Protein AF-A0A256Z4I1-F1 (afdb_monomer_lite)

Secondary structure (DSSP, 8-state)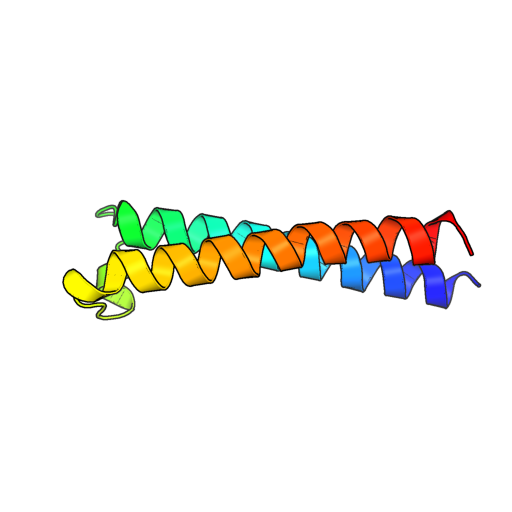:
-HHHHHHHHHHHHHHHHHHHHHHHHHHHHHH--TTS-HHHHTT--GGGHHHHHHHHHHHHHHHHHHHHHIIIIIII--

Radius of gyration: 16.0 Å; chains: 1; bounding box: 33×21×45 Å

pLDDT: mean 91.73, std 8.95, range [55.81, 98.25]

Structure (mmCIF, N/CA/C/O backbone):
data_AF-A0A256Z4I1-F1
#
_entry.id   AF-A0A256Z4I1-F1
#
loop_
_atom_site.group_PDB
_atom_site.id
_atom_site.type_symbol
_atom_site.label_atom_id
_atom_site.label_alt_id
_atom_site.label_comp_id
_atom_site.label_asym_id
_atom_site.label_entity_id
_atom_site.label_seq_id
_atom_site.pdbx_PDB_ins_code
_atom_site.Cartn_x
_atom_site.Cartn_y
_atom_site.Cartn_z
_atom_site.occupancy
_atom_site.B_iso_or_equiv
_atom_site.auth_seq_id
_atom_site.auth_comp_id
_atom_site.auth_asym_id
_atom_site.auth_atom_id
_atom_site.pdbx_PDB_model_num
ATOM 1 N N . MET A 1 1 ? 11.370 -0.660 -29.023 1.00 59.94 1 MET A N 1
ATOM 2 C CA . MET A 1 1 ? 11.528 -1.578 -27.873 1.00 59.94 1 MET A CA 1
ATOM 3 C C . MET A 1 1 ? 11.634 -0.809 -26.558 1.00 59.94 1 MET A C 1
ATOM 5 O O . MET A 1 1 ? 10.679 -0.867 -25.800 1.00 59.94 1 MET A O 1
ATOM 9 N N . LYS A 1 2 ? 12.626 0.075 -26.371 1.00 75.38 2 LYS A N 1
ATOM 10 C CA . LYS A 1 2 ? 12.833 0.848 -25.119 1.00 75.38 2 LYS A CA 1
ATOM 11 C C . LYS A 1 2 ? 11.618 1.593 -24.528 1.00 75.38 2 LYS A C 1
ATOM 13 O O . LYS A 1 2 ? 11.437 1.591 -23.319 1.00 75.38 2 LYS A O 1
ATOM 18 N N . ALA A 1 3 ? 10.777 2.232 -25.350 1.00 83.88 3 ALA A N 1
ATOM 19 C CA . ALA A 1 3 ? 9.607 2.967 -24.846 1.00 83.88 3 ALA A CA 1
ATOM 20 C C . ALA A 1 3 ? 8.511 2.040 -24.286 1.00 83.88 3 ALA A C 1
ATOM 22 O O . ALA A 1 3 ? 7.842 2.394 -23.320 1.00 83.88 3 ALA A O 1
ATOM 23 N N . LYS A 1 4 ? 8.355 0.843 -24.869 1.00 84.31 4 LYS A N 1
ATOM 24 C CA . LYS A 1 4 ? 7.398 -0.173 -24.410 1.00 84.31 4 LYS A CA 1
ATOM 25 C C . LYS A 1 4 ? 7.833 -0.746 -23.061 1.00 84.31 4 LYS A C 1
ATOM 27 O O . LYS A 1 4 ? 7.008 -0.852 -22.165 1.00 84.31 4 LYS A O 1
ATOM 32 N N . GLU A 1 5 ? 9.121 -1.049 -22.913 1.00 86.56 5 GLU A N 1
ATOM 33 C CA . GLU A 1 5 ? 9.711 -1.522 -21.652 1.00 86.56 5 GLU A CA 1
ATOM 34 C C . GLU A 1 5 ? 9.594 -0.465 -20.548 1.00 86.56 5 GLU A C 1
ATOM 36 O O . GLU A 1 5 ? 9.105 -0.761 -19.463 1.00 86.56 5 GLU A O 1
ATOM 41 N N . ALA A 1 6 ? 9.954 0.792 -20.839 1.00 89.62 6 ALA A N 1
ATOM 42 C CA . ALA A 1 6 ? 9.822 1.892 -19.883 1.00 89.62 6 ALA A CA 1
ATOM 43 C C . ALA A 1 6 ? 8.364 2.109 -19.448 1.00 89.62 6 ALA A C 1
ATOM 45 O O . ALA A 1 6 ? 8.092 2.317 -18.267 1.00 89.62 6 ALA A O 1
AT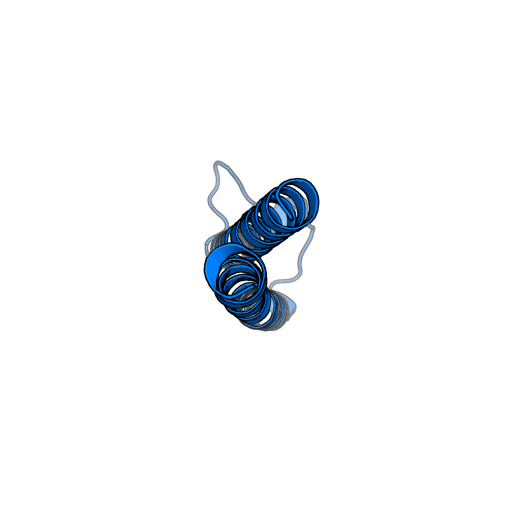OM 46 N N . PHE A 1 7 ? 7.419 2.017 -20.388 1.00 90.94 7 PHE A N 1
ATOM 47 C CA . PHE A 1 7 ? 5.994 2.116 -20.086 1.00 90.94 7 PHE A CA 1
ATOM 48 C C . PHE A 1 7 ? 5.498 0.930 -19.248 1.00 90.94 7 PHE A C 1
ATOM 50 O O . PHE A 1 7 ? 4.809 1.139 -18.254 1.00 90.94 7 PHE A O 1
ATOM 57 N N . ALA A 1 8 ? 5.884 -0.301 -19.593 1.00 91.94 8 ALA A N 1
ATOM 58 C CA . ALA A 1 8 ? 5.542 -1.492 -18.816 1.00 91.94 8 ALA A CA 1
ATOM 59 C C . ALA A 1 8 ? 6.098 -1.408 -17.387 1.00 91.94 8 ALA A C 1
ATOM 61 O O . ALA A 1 8 ? 5.376 -1.661 -16.424 1.00 91.94 8 ALA A O 1
ATOM 62 N N . MET A 1 9 ? 7.352 -0.980 -17.237 1.00 93.38 9 MET A N 1
ATOM 63 C CA . MET A 1 9 ? 7.981 -0.782 -15.935 1.00 93.38 9 MET A CA 1
ATOM 64 C C . MET A 1 9 ? 7.249 0.286 -15.116 1.00 93.38 9 MET A C 1
ATOM 66 O O . MET A 1 9 ? 6.937 0.052 -13.951 1.00 93.38 9 MET A O 1
ATOM 70 N N . PHE A 1 10 ? 6.913 1.424 -15.730 1.00 94.56 10 PHE A N 1
ATOM 71 C CA . PHE A 1 10 ? 6.134 2.480 -15.087 1.00 94.56 10 PHE A CA 1
ATOM 72 C C . PHE A 1 10 ? 4.780 1.952 -14.595 1.00 94.56 10 PHE A C 1
ATOM 74 O O . PHE A 1 10 ? 4.487 2.032 -13.403 1.00 94.56 10 PHE A O 1
ATOM 81 N N . VAL A 1 11 ? 3.982 1.350 -15.481 1.00 95.31 11 VAL A N 1
ATOM 82 C CA . VAL A 1 11 ? 2.652 0.828 -15.135 1.00 95.31 11 VAL A CA 1
ATOM 83 C C . VAL A 1 11 ? 2.746 -0.221 -14.029 1.00 95.31 11 VAL A C 1
ATOM 85 O O . VAL A 1 11 ? 2.031 -0.124 -13.033 1.00 95.31 11 VAL A O 1
ATOM 88 N N . GLY A 1 12 ? 3.657 -1.185 -14.157 1.00 96.50 12 GLY A N 1
ATOM 89 C CA . GLY A 1 12 ? 3.785 -2.263 -13.184 1.00 96.50 12 GLY A CA 1
ATOM 90 C C . GLY A 1 12 ? 4.249 -1.793 -11.803 1.00 96.50 12 GLY A C 1
ATOM 91 O O . GLY A 1 12 ? 3.738 -2.282 -10.791 1.00 96.50 12 GLY A O 1
ATOM 92 N N . ILE A 1 13 ? 5.149 -0.801 -11.732 1.00 96.69 13 ILE A N 1
ATOM 93 C CA . ILE A 1 13 ? 5.569 -0.186 -10.461 1.00 96.69 13 ILE A CA 1
ATOM 94 C C . ILE A 1 13 ? 4.386 0.525 -9.806 1.00 96.69 13 ILE A C 1
ATOM 96 O O . ILE A 1 13 ? 4.095 0.265 -8.639 1.00 96.69 13 ILE A O 1
ATOM 100 N N . PHE A 1 14 ? 3.681 1.387 -10.542 1.00 97.38 14 PHE A N 1
ATOM 101 C CA . PHE A 1 14 ? 2.541 2.128 -9.996 1.00 97.38 14 PHE A CA 1
ATOM 102 C C . PHE A 1 14 ? 1.435 1.192 -9.516 1.00 97.38 14 PHE A C 1
ATOM 104 O O . PHE A 1 14 ? 0.930 1.357 -8.411 1.00 97.38 14 PHE A O 1
ATOM 111 N N . GLN A 1 15 ? 1.117 0.165 -10.298 1.00 97.31 15 GLN A N 1
ATOM 112 C CA . GLN A 1 15 ? 0.105 -0.824 -9.944 1.00 97.31 15 GLN A CA 1
ATOM 113 C C . GLN A 1 15 ? 0.483 -1.612 -8.683 1.00 97.31 15 GLN A C 1
AT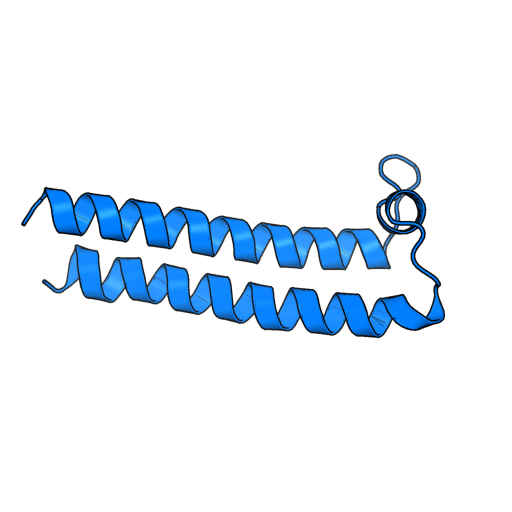OM 115 O O . GLN A 1 15 ? -0.349 -1.799 -7.792 1.00 97.31 15 GLN A O 1
ATOM 120 N N . SER A 1 16 ? 1.757 -1.992 -8.554 1.00 97.81 16 SER A N 1
ATOM 121 C CA . SER A 1 16 ? 2.264 -2.657 -7.351 1.00 97.81 16 SER A CA 1
ATOM 122 C C . SER A 1 16 ? 2.208 -1.740 -6.126 1.00 97.81 16 SER A C 1
ATOM 124 O O . SER A 1 16 ? 1.747 -2.157 -5.064 1.00 97.81 16 SER A O 1
ATOM 126 N N . LEU A 1 17 ? 2.608 -0.472 -6.276 1.00 98.00 17 LEU A N 1
ATOM 127 C CA . LEU A 1 17 ? 2.524 0.533 -5.213 1.00 98.00 17 LEU A CA 1
ATOM 128 C C . LEU A 1 17 ? 1.077 0.768 -4.772 1.00 98.00 17 LEU A C 1
ATOM 130 O O . LEU A 1 17 ? 0.803 0.783 -3.575 1.00 98.00 17 LEU A O 1
ATOM 134 N N . THR A 1 18 ? 0.136 0.888 -5.710 1.00 97.88 18 THR A N 1
ATOM 135 C CA . THR A 1 18 ? -1.296 1.006 -5.402 1.00 97.88 18 THR A CA 1
ATOM 136 C C . THR A 1 18 ? -1.808 -0.211 -4.632 1.00 97.88 18 THR A C 1
ATOM 138 O O . THR A 1 18 ? -2.593 -0.058 -3.693 1.00 97.88 18 THR A O 1
ATOM 141 N N . GLY A 1 19 ? -1.345 -1.415 -4.972 1.00 98.25 19 GLY A N 1
ATOM 142 C CA . GLY A 1 19 ? -1.704 -2.622 -4.235 1.00 98.25 19 GLY A CA 1
ATOM 143 C C . GLY A 1 19 ? -1.169 -2.633 -2.800 1.00 98.25 19 GLY A C 1
ATOM 144 O O . GLY A 1 19 ? -1.928 -2.895 -1.866 1.00 98.25 19 GLY A O 1
ATOM 145 N N . ILE A 1 20 ? 0.095 -2.244 -2.596 1.00 98.25 20 ILE A N 1
ATOM 146 C CA . ILE A 1 20 ? 0.699 -2.093 -1.258 1.00 98.25 20 ILE A CA 1
ATOM 147 C C . ILE A 1 20 ? -0.052 -1.036 -0.436 1.00 98.25 20 ILE A C 1
ATOM 149 O O . ILE A 1 20 ? -0.368 -1.261 0.736 1.00 98.25 20 ILE A O 1
ATOM 153 N N . LEU A 1 21 ? -0.379 0.105 -1.047 1.00 97.75 21 LEU A N 1
ATOM 154 C CA . LEU A 1 21 ? -1.154 1.165 -0.402 1.00 97.75 21 LEU A CA 1
ATOM 155 C C . LEU A 1 21 ? -2.551 0.679 -0.014 1.00 97.75 21 LEU A C 1
ATOM 157 O O . LEU A 1 21 ? -3.005 0.977 1.085 1.00 97.75 21 LEU A O 1
ATOM 161 N N . SER A 1 22 ? -3.204 -0.124 -0.854 1.00 97.75 22 SER A N 1
ATOM 162 C CA . SER A 1 22 ? -4.521 -0.699 -0.543 1.00 97.75 22 SER A CA 1
ATOM 163 C C . SER A 1 22 ? -4.469 -1.594 0.698 1.00 97.75 22 SER A C 1
ATOM 165 O O . SER A 1 22 ? -5.296 -1.449 1.597 1.00 97.75 22 SER A O 1
ATOM 167 N N . ILE A 1 23 ? -3.456 -2.460 0.802 1.00 97.50 23 ILE A N 1
ATOM 168 C CA . ILE A 1 23 ? -3.244 -3.312 1.985 1.00 97.50 23 ILE A CA 1
ATOM 169 C C . ILE A 1 23 ? -2.931 -2.458 3.222 1.00 97.50 23 ILE A C 1
ATOM 171 O O . ILE A 1 23 ? -3.456 -2.711 4.306 1.00 97.50 23 ILE A O 1
ATOM 175 N N . THR A 1 24 ? -2.124 -1.407 3.062 1.00 96.69 24 THR A N 1
ATOM 176 C CA . THR A 1 24 ? -1.804 -0.465 4.147 1.00 96.69 24 THR A CA 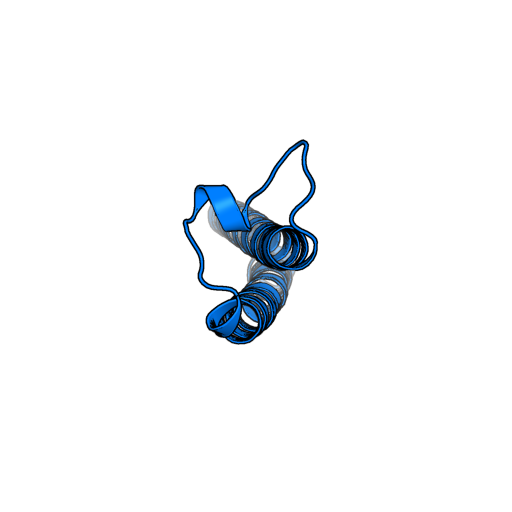1
ATOM 177 C C . THR A 1 24 ? -3.062 0.245 4.652 1.00 96.69 24 THR A C 1
ATOM 179 O O . THR A 1 24 ? -3.287 0.322 5.858 1.00 96.69 24 THR A O 1
ATOM 182 N N . VAL A 1 25 ? -3.926 0.711 3.748 1.00 95.75 25 VAL A N 1
ATOM 183 C CA . VAL A 1 25 ? -5.212 1.327 4.100 1.00 95.75 25 VAL A CA 1
ATOM 184 C C . VAL A 1 25 ? -6.128 0.320 4.794 1.00 95.75 25 VAL A C 1
ATOM 186 O O . VAL A 1 25 ? -6.746 0.671 5.795 1.00 95.75 25 VAL A O 1
ATOM 189 N N . ALA A 1 26 ? -6.174 -0.938 4.343 1.00 96.62 26 ALA A N 1
ATOM 190 C CA . ALA A 1 26 ? -6.937 -1.991 5.016 1.00 96.62 26 ALA A CA 1
ATOM 191 C C . ALA A 1 26 ? -6.498 -2.167 6.480 1.00 96.62 26 ALA A C 1
ATOM 193 O O . ALA A 1 26 ? -7.337 -2.218 7.381 1.00 96.62 26 ALA A O 1
ATOM 194 N N . TYR A 1 27 ? -5.184 -2.192 6.725 1.00 94.81 27 TYR A N 1
ATOM 195 C CA . TYR A 1 27 ? -4.626 -2.243 8.077 1.00 94.81 27 TYR A CA 1
ATOM 196 C C . TYR A 1 27 ? -5.008 -1.009 8.906 1.00 94.81 27 TYR A C 1
ATOM 198 O O . TYR A 1 27 ? -5.418 -1.141 10.058 1.00 94.81 27 TYR A O 1
ATOM 206 N N . LEU A 1 28 ? -4.929 0.189 8.324 1.00 95.31 28 LEU A N 1
ATOM 207 C CA . LEU A 1 28 ? -5.278 1.429 9.019 1.00 95.31 28 LEU A CA 1
ATOM 208 C C . LEU A 1 28 ? -6.776 1.538 9.334 1.00 95.31 28 LEU A C 1
ATOM 210 O O . LEU A 1 28 ? -7.128 2.080 10.377 1.00 95.31 28 LEU A O 1
ATOM 214 N N . ILE A 1 29 ? -7.660 1.003 8.488 1.00 94.81 29 ILE A N 1
ATOM 215 C CA . ILE A 1 29 ? -9.103 0.920 8.772 1.00 94.81 29 ILE A CA 1
ATOM 216 C C . ILE A 1 29 ? -9.365 -0.011 9.965 1.00 94.81 29 ILE A C 1
ATOM 218 O O . ILE A 1 29 ? -10.206 0.292 10.814 1.00 94.81 29 ILE A O 1
ATOM 222 N N . TYR A 1 30 ? -8.642 -1.131 10.042 1.00 93.38 30 TYR A N 1
ATOM 223 C CA . TYR A 1 30 ? -8.761 -2.088 11.141 1.00 93.38 30 TYR A CA 1
ATOM 224 C C . TYR A 1 30 ? -8.241 -1.519 12.463 1.00 93.38 30 TYR A C 1
ATOM 226 O O . TYR A 1 30 ? -8.978 -1.458 13.448 1.00 93.38 30 TYR A O 1
ATOM 234 N N . TYR A 1 31 ? -6.976 -1.091 12.466 1.00 93.19 31 TYR A N 1
ATOM 235 C CA . TYR A 1 31 ? -6.278 -0.623 13.660 1.00 93.19 31 TYR A CA 1
ATOM 236 C C . TYR A 1 31 ? -6.795 0.740 14.130 1.00 93.19 31 TYR A C 1
ATOM 238 O O . TYR A 1 31 ? -6.923 0.968 15.328 1.00 93.19 31 TYR A O 1
ATOM 246 N N . ASN A 1 32 ? -7.133 1.621 13.183 1.00 91.94 32 ASN A N 1
ATOM 247 C CA . ASN A 1 32 ? -7.661 2.967 13.400 1.00 91.94 32 ASN A CA 1
ATOM 248 C C . ASN A 1 32 ? -6.931 3.759 14.508 1.00 91.94 32 ASN A C 1
ATOM 250 O O . ASN A 1 32 ? -7.549 4.091 15.521 1.00 91.94 32 ASN A O 1
ATOM 254 N N . PRO A 1 33 ? -5.632 4.055 14.333 1.00 91.38 33 PRO A N 1
ATOM 255 C CA . PRO A 1 33 ? -4.838 4.729 15.355 1.00 91.38 33 PRO A CA 1
ATOM 256 C C . PRO A 1 33 ? -5.283 6.176 15.588 1.00 91.38 33 PRO A C 1
ATOM 258 O O . PRO A 1 33 ? -5.646 6.871 14.642 1.00 91.38 33 PRO A O 1
ATOM 261 N N . ASP A 1 34 ? -5.135 6.673 16.818 1.00 91.06 34 ASP A N 1
ATOM 262 C CA . ASP A 1 34 ? -5.557 8.033 17.199 1.00 91.06 34 ASP A CA 1
ATOM 263 C C . ASP A 1 34 ? -4.855 9.148 16.403 1.00 91.06 34 ASP A C 1
ATOM 265 O O . ASP A 1 34 ? -5.454 10.184 16.124 1.00 91.06 34 ASP A O 1
ATOM 269 N N . PHE A 1 35 ? -3.597 8.940 15.993 1.00 92.12 35 PHE A N 1
ATOM 270 C CA . PHE A 1 35 ? -2.841 9.919 15.199 1.00 92.12 35 PHE A CA 1
ATOM 271 C C . PHE A 1 35 ? -3.245 9.946 13.715 1.00 92.12 35 PHE A C 1
ATOM 273 O O . PHE A 1 35 ? -2.954 10.918 13.018 1.00 92.12 35 PHE A O 1
ATOM 280 N N . PHE A 1 36 ? -3.881 8.882 13.213 1.00 91.94 36 PHE A N 1
ATOM 281 C CA . PHE A 1 36 ? -4.343 8.785 11.827 1.00 91.94 36 PHE A CA 1
ATOM 282 C C . PHE A 1 36 ? -5.582 7.875 11.723 1.00 91.94 36 PHE A C 1
ATOM 284 O O . PHE A 1 36 ? -5.495 6.744 11.228 1.00 91.94 36 PHE A O 1
ATOM 291 N N . PRO A 1 37 ? -6.746 8.340 12.216 1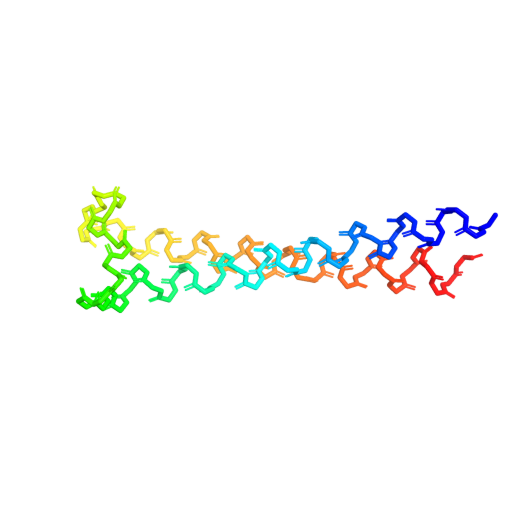.00 90.75 37 PRO A N 1
ATOM 292 C CA . PRO A 1 37 ? -7.938 7.513 12.364 1.00 90.75 37 PRO A CA 1
ATOM 293 C C . PRO A 1 37 ? -8.687 7.367 11.033 1.00 90.75 37 PRO A C 1
ATOM 295 O O . PRO A 1 37 ? -9.750 7.952 10.821 1.00 90.75 37 PRO A O 1
ATOM 298 N N . VAL A 1 38 ? -8.124 6.576 10.116 1.00 92.44 38 VAL A N 1
ATOM 299 C CA . VAL A 1 38 ? -8.650 6.356 8.758 1.00 92.44 38 VAL A CA 1
ATOM 300 C C . VAL A 1 38 ? -10.113 5.915 8.779 1.00 92.44 38 VAL A C 1
ATOM 302 O O . VAL A 1 38 ? -10.922 6.451 8.026 1.00 92.44 38 VAL A O 1
ATOM 305 N N . ARG A 1 39 ? -10.501 5.002 9.675 1.00 92.75 39 ARG A N 1
ATOM 306 C CA . ARG A 1 39 ? -11.898 4.546 9.780 1.00 92.75 39 ARG A CA 1
ATOM 307 C C . ARG A 1 39 ? -12.846 5.709 10.080 1.00 92.75 39 ARG A C 1
ATOM 309 O O . ARG A 1 39 ? -13.909 5.797 9.472 1.00 92.75 39 ARG A O 1
ATOM 316 N N . THR A 1 40 ? -12.444 6.604 10.982 1.00 91.75 40 THR A N 1
ATOM 317 C CA . THR A 1 40 ? -13.222 7.791 11.361 1.00 91.75 40 THR A CA 1
ATOM 318 C C . THR A 1 40 ? -13.241 8.832 10.243 1.00 91.75 40 THR A C 1
ATOM 320 O O . THR A 1 40 ? -14.295 9.388 9.954 1.00 91.75 40 THR A O 1
ATOM 323 N N . MET A 1 41 ? -12.109 9.063 9.568 1.00 93.31 41 MET A N 1
ATOM 324 C CA . MET A 1 41 ? -12.012 10.004 8.441 1.00 93.31 41 MET A CA 1
ATOM 325 C C . MET A 1 41 ? -12.949 9.628 7.288 1.00 93.31 41 MET A C 1
ATOM 327 O O . MET A 1 41 ? -13.570 10.500 6.688 1.00 93.31 41 MET A O 1
ATOM 331 N N . PHE A 1 42 ? -13.080 8.330 7.007 1.00 89.69 42 PHE A N 1
ATOM 332 C CA . PHE A 1 42 ? -13.989 7.804 5.985 1.00 89.69 42 PHE A CA 1
ATOM 333 C C . PHE A 1 42 ? -15.409 7.525 6.511 1.00 89.69 42 PHE A C 1
ATOM 335 O O . PHE A 1 42 ? -16.237 7.009 5.763 1.00 89.69 42 PHE A O 1
ATOM 342 N N . ASN A 1 43 ? -15.698 7.864 7.774 1.00 93.44 43 ASN A N 1
ATOM 343 C CA . ASN A 1 43 ? -16.983 7.642 8.445 1.00 93.44 43 ASN A CA 1
ATOM 344 C C . ASN A 1 43 ? -17.514 6.202 8.285 1.00 93.44 43 ASN A C 1
ATOM 346 O O . ASN A 1 43 ? -18.696 5.970 8.025 1.00 93.44 43 ASN A O 1
ATOM 350 N N . LEU A 1 44 ? -16.613 5.222 8.391 1.00 91.94 44 LEU A N 1
ATOM 351 C CA . LEU A 1 44 ? -16.944 3.816 8.197 1.00 91.94 44 LEU A CA 1
ATOM 352 C C . LEU A 1 44 ? -17.573 3.233 9.463 1.00 91.94 44 LEU A C 1
ATOM 354 O O . LEU A 1 44 ? -16.983 3.251 10.545 1.00 91.94 44 LEU A O 1
ATOM 358 N N . LEU A 1 45 ? -18.754 2.643 9.298 1.00 91.88 45 LEU A N 1
ATOM 359 C CA . LEU A 1 45 ? -19.433 1.877 10.339 1.00 91.88 45 LEU A CA 1
ATOM 360 C C . LEU A 1 45 ? -18.601 0.636 10.727 1.00 91.88 45 LEU A C 1
ATOM 362 O O . LEU A 1 45 ? -18.113 -0.060 9.828 1.00 91.88 45 LEU A O 1
ATOM 366 N N . PRO A 1 46 ? -18.489 0.297 12.028 1.00 89.19 46 PRO A N 1
ATOM 367 C CA . PRO A 1 46 ? -17.721 -0.862 12.495 1.00 89.19 46 PRO A CA 1
ATOM 368 C C . PRO A 1 46 ? -18.115 -2.181 11.818 1.00 89.19 46 PRO A C 1
ATOM 370 O O . PRO A 1 46 ? -17.259 -3.013 11.530 1.00 89.19 46 PRO A O 1
ATOM 373 N N . GLU A 1 47 ? -19.399 -2.337 11.502 1.00 93.38 47 GLU A N 1
ATOM 374 C CA . GLU A 1 47 ? -19.983 -3.522 10.860 1.00 93.38 47 GLU A CA 1
ATOM 375 C C . GLU A 1 47 ? -19.425 -3.784 9.451 1.00 93.38 47 GLU A C 1
ATOM 377 O O . GLU A 1 47 ? -19.336 -4.928 9.014 1.00 93.38 47 GLU A O 1
ATOM 382 N N . HIS A 1 48 ? -18.991 -2.734 8.748 1.00 93.56 48 HIS A N 1
ATOM 383 C CA . HIS A 1 48 ? -18.499 -2.833 7.373 1.00 93.56 48 HIS A CA 1
ATOM 384 C C . HIS A 1 48 ? -16.974 -2.980 7.292 1.00 93.56 48 HIS A C 1
ATOM 386 O O . HIS A 1 48 ? -16.434 -3.221 6.212 1.00 93.56 48 HIS A O 1
ATOM 392 N N . VAL A 1 49 ? -16.258 -2.859 8.416 1.00 93.94 49 VAL A N 1
ATOM 393 C CA . VAL A 1 49 ? -14.786 -2.892 8.457 1.00 93.94 49 VAL A CA 1
ATOM 394 C C . VAL A 1 49 ? -14.241 -4.170 7.827 1.00 93.94 49 VAL A C 1
ATOM 396 O O . VAL A 1 49 ? -13.381 -4.099 6.952 1.00 93.94 49 VAL A O 1
ATOM 399 N N . ALA A 1 50 ? -14.782 -5.329 8.210 1.00 94.38 50 ALA A N 1
ATOM 400 C CA . ALA A 1 50 ? -14.340 -6.618 7.681 1.00 94.38 50 ALA A CA 1
ATOM 401 C C . ALA A 1 50 ? -14.526 -6.714 6.156 1.00 94.38 50 ALA A C 1
ATOM 403 O O . ALA A 1 50 ? -13.651 -7.226 5.457 1.00 94.38 50 ALA A O 1
ATOM 404 N N . PHE A 1 51 ? -15.628 -6.168 5.632 1.00 95.44 51 PHE A N 1
ATOM 405 C CA . PHE A 1 51 ? -15.899 -6.133 4.197 1.00 95.44 51 PHE A CA 1
ATOM 406 C C . PHE A 1 51 ? -14.877 -5.270 3.447 1.00 95.44 51 PHE A C 1
ATOM 408 O O . PHE A 1 51 ? -14.280 -5.732 2.473 1.00 95.44 51 PHE A O 1
ATOM 415 N N . TYR A 1 52 ? -14.614 -4.048 3.922 1.00 94.06 52 TYR A N 1
ATOM 416 C CA . TYR A 1 52 ? -13.623 -3.165 3.300 1.00 94.06 52 TYR A CA 1
ATOM 417 C C . TYR A 1 52 ? -12.204 -3.726 3.390 1.00 94.06 52 TYR A C 1
ATOM 419 O O . TYR A 1 52 ? -11.460 -3.647 2.414 1.00 94.06 52 TYR A O 1
ATOM 427 N N . MET A 1 53 ? -11.836 -4.336 4.519 1.00 95.94 53 MET A N 1
ATOM 428 C CA . MET A 1 53 ? -10.549 -5.017 4.659 1.00 95.94 53 MET A CA 1
ATOM 429 C C . MET A 1 53 ? -10.399 -6.138 3.637 1.00 95.94 53 MET A C 1
ATOM 431 O O . MET A 1 53 ? -9.400 -6.176 2.923 1.00 95.94 53 MET A O 1
ATOM 435 N N . MET A 1 54 ? -11.392 -7.027 3.543 1.00 97.31 54 MET A N 1
ATOM 436 C CA . MET A 1 54 ? -11.380 -8.125 2.578 1.00 97.31 54 MET A CA 1
ATOM 437 C C . MET A 1 54 ? -11.221 -7.587 1.155 1.00 97.31 54 MET A C 1
ATOM 439 O O . MET A 1 54 ? -10.342 -8.038 0.425 1.00 97.31 54 MET A O 1
ATOM 443 N N . LEU A 1 55 ? -12.024 -6.589 0.780 1.00 97.31 55 LEU A N 1
ATOM 444 C CA . LEU A 1 55 ? -11.995 -5.998 -0.553 1.00 97.31 55 LEU A CA 1
ATOM 445 C C . LEU A 1 55 ? -10.624 -5.391 -0.874 1.00 97.31 55 LEU A C 1
ATOM 447 O O . LEU A 1 55 ? -10.044 -5.708 -1.910 1.00 97.31 55 LEU A O 1
ATOM 451 N N . LEU A 1 56 ? -10.075 -4.569 0.020 1.00 97.50 56 LEU A N 1
ATOM 452 C CA . LEU A 1 56 ? -8.785 -3.907 -0.184 1.00 97.50 56 LEU A CA 1
ATOM 453 C C . LEU A 1 56 ? -7.610 -4.889 -0.205 1.00 97.50 56 LEU A C 1
ATOM 455 O O . LEU A 1 56 ? -6.688 -4.709 -0.997 1.00 97.50 56 LEU A O 1
ATOM 459 N N . ILE A 1 57 ? -7.640 -5.936 0.624 1.00 97.81 57 ILE A N 1
ATOM 460 C CA . ILE A 1 57 ? -6.598 -6.971 0.642 1.00 97.81 57 ILE A CA 1
ATOM 461 C C . ILE A 1 57 ? -6.646 -7.795 -0.642 1.00 97.81 57 ILE A C 1
ATOM 463 O O . ILE A 1 57 ? -5.607 -8.012 -1.263 1.00 97.81 57 ILE A O 1
ATOM 467 N N . VAL A 1 58 ? -7.834 -8.237 -1.061 1.00 98.06 58 VAL A N 1
ATOM 468 C CA . VAL A 1 58 ? -8.003 -9.052 -2.271 1.00 98.06 58 VAL A CA 1
ATOM 469 C C . VAL A 1 58 ? -7.613 -8.245 -3.509 1.00 98.06 58 VAL A C 1
ATOM 471 O O . VAL A 1 58 ? -6.745 -8.670 -4.271 1.00 98.06 58 VAL A O 1
ATOM 474 N N . VAL A 1 59 ? -8.186 -7.051 -3.683 1.00 97.75 59 VAL A N 1
ATOM 475 C CA . VAL A 1 59 ? -7.875 -6.169 -4.819 1.00 97.75 59 VAL A CA 1
ATOM 476 C C . VAL A 1 59 ? -6.408 -5.740 -4.791 1.00 97.75 59 VAL A C 1
ATOM 478 O O . VAL A 1 59 ? -5.740 -5.788 -5.822 1.00 97.75 59 VAL A O 1
ATOM 481 N N . GLY A 1 60 ? -5.877 -5.382 -3.619 1.00 98.06 60 GLY A N 1
ATOM 482 C CA . GLY A 1 60 ? -4.480 -4.988 -3.457 1.00 98.06 60 GLY A CA 1
ATOM 483 C C . GLY A 1 60 ? -3.505 -6.113 -3.806 1.00 98.06 60 GLY A C 1
ATOM 484 O O . GLY A 1 60 ? -2.521 -5.881 -4.505 1.00 98.06 60 GLY A O 1
ATOM 485 N N . SER A 1 61 ? -3.816 -7.347 -3.406 1.00 97.81 61 SER A N 1
ATOM 486 C CA . SER A 1 61 ? -3.010 -8.528 -3.740 1.00 97.81 61 SER A CA 1
ATOM 487 C C . SER A 1 61 ? -3.013 -8.803 -5.242 1.00 97.81 61 SER A C 1
ATOM 489 O O . SER A 1 61 ? -1.951 -9.005 -5.833 1.00 97.81 61 SER A O 1
ATOM 491 N N . PHE A 1 62 ? -4.182 -8.736 -5.888 1.00 98.12 62 PHE A N 1
ATOM 492 C CA . PHE A 1 62 ? -4.267 -8.861 -7.343 1.00 98.12 62 PHE A CA 1
ATOM 493 C C . PHE A 1 62 ? -3.497 -7.750 -8.0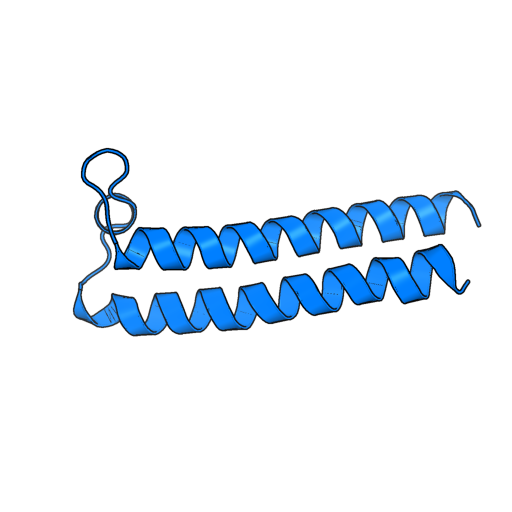61 1.00 98.12 62 PHE A C 1
ATOM 495 O O . PHE A 1 62 ? -2.805 -8.044 -9.035 1.00 98.12 62 PHE A O 1
ATOM 502 N N . ALA A 1 63 ? -3.556 -6.506 -7.577 1.00 98.00 63 ALA A N 1
ATOM 503 C CA . ALA A 1 63 ? -2.796 -5.388 -8.133 1.00 98.00 63 ALA A CA 1
ATOM 504 C C . ALA A 1 63 ? -1.277 -5.612 -8.031 1.00 98.00 63 ALA A C 1
ATOM 506 O O . ALA A 1 63 ? -0.571 -5.420 -9.017 1.00 98.00 63 ALA A O 1
ATOM 507 N N . ILE A 1 64 ? -0.769 -6.102 -6.895 1.00 98.06 64 ILE A N 1
ATOM 508 C CA . ILE A 1 64 ? 0.658 -6.435 -6.745 1.00 98.06 64 ILE A CA 1
ATOM 509 C C . ILE A 1 64 ? 1.068 -7.526 -7.735 1.00 98.06 64 ILE A C 1
ATOM 511 O O . ILE A 1 64 ? 2.028 -7.347 -8.481 1.00 98.06 64 ILE A O 1
ATOM 515 N N . ILE A 1 65 ? 0.331 -8.640 -7.779 1.00 97.12 65 ILE A N 1
ATOM 516 C CA . ILE A 1 65 ? 0.671 -9.776 -8.650 1.00 97.12 65 ILE A CA 1
ATOM 517 C C . ILE A 1 65 ? 0.680 -9.341 -10.117 1.00 97.12 65 ILE A C 1
ATOM 519 O O . ILE A 1 65 ? 1.640 -9.595 -10.839 1.00 97.12 65 ILE A O 1
ATOM 523 N N . SER A 1 66 ? -0.369 -8.647 -10.554 1.00 96.38 66 SER A N 1
ATOM 524 C CA . SER A 1 66 ? -0.471 -8.170 -11.935 1.00 96.38 66 SER A CA 1
ATOM 525 C C . SER A 1 66 ? 0.577 -7.107 -12.274 1.00 96.38 66 SER A C 1
ATOM 527 O O . SER A 1 66 ? 1.153 -7.163 -13.356 1.00 96.38 66 SER A O 1
ATOM 529 N N . GLY A 1 67 ? 0.900 -6.198 -11.351 1.00 96.00 67 GLY A N 1
ATOM 530 C CA . GLY A 1 67 ? 1.977 -5.225 -11.533 1.00 96.00 67 GLY A CA 1
ATOM 531 C C . GLY A 1 67 ? 3.342 -5.893 -11.722 1.00 96.00 67 GLY A C 1
ATOM 532 O O . GLY A 1 67 ? 4.075 -5.550 -12.651 1.00 96.00 67 GLY A O 1
ATOM 533 N N . LEU A 1 68 ? 3.652 -6.906 -10.908 1.00 95.19 68 LEU A N 1
ATOM 534 C CA . LEU A 1 68 ? 4.874 -7.704 -11.047 1.00 95.19 68 LEU A CA 1
ATOM 535 C C . LEU A 1 68 ? 4.914 -8.481 -12.371 1.00 95.19 68 LEU A C 1
ATOM 537 O O . LEU A 1 68 ? 5.962 -8.518 -13.018 1.00 95.19 68 LEU A O 1
ATOM 541 N N . LEU A 1 69 ? 3.787 -9.059 -12.801 1.00 94.56 69 LEU A N 1
ATOM 542 C CA . LEU A 1 69 ? 3.687 -9.756 -14.088 1.00 94.56 69 LEU A CA 1
ATOM 543 C C . LEU A 1 69 ? 3.926 -8.813 -15.271 1.00 94.56 69 LEU A C 1
ATOM 545 O O . LEU A 1 69 ? 4.660 -9.177 -16.185 1.00 94.56 69 LEU A O 1
ATOM 549 N N . ILE A 1 70 ? 3.391 -7.588 -15.236 1.00 92.88 70 ILE A N 1
ATOM 550 C CA . ILE A 1 70 ? 3.638 -6.581 -16.281 1.00 92.88 70 ILE A CA 1
ATOM 551 C C . ILE A 1 70 ? 5.135 -6.268 -16.379 1.00 92.88 70 ILE A C 1
ATOM 553 O O . ILE A 1 70 ? 5.692 -6.258 -17.477 1.00 92.88 70 ILE A O 1
ATOM 557 N N . ILE A 1 71 ? 5.815 -6.060 -15.247 1.00 92.12 71 ILE A N 1
ATOM 558 C CA . ILE A 1 71 ? 7.265 -5.816 -15.248 1.00 92.12 71 ILE A CA 1
ATOM 559 C C . ILE A 1 71 ? 7.998 -7.030 -15.830 1.00 92.12 71 ILE A C 1
ATOM 561 O O . ILE A 1 71 ? 8.839 -6.886 -16.716 1.00 92.12 71 ILE A O 1
ATOM 565 N N . HIS A 1 72 ? 7.676 -8.233 -15.359 1.00 87.94 72 HIS A N 1
ATOM 566 C CA . HIS A 1 72 ? 8.410 -9.433 -15.738 1.00 87.94 72 HIS A CA 1
ATOM 567 C C . HIS A 1 72 ? 8.201 -9.822 -17.206 1.00 87.94 72 HIS A C 1
ATOM 569 O O . HIS A 1 72 ? 9.160 -10.052 -17.941 1.00 87.94 72 HIS A O 1
ATOM 575 N N . GLU A 1 73 ? 6.956 -9.881 -17.663 1.00 85.50 73 GLU A N 1
ATOM 576 C CA . GLU A 1 73 ? 6.642 -10.393 -18.994 1.00 85.50 73 GLU A CA 1
ATOM 577 C C . GLU A 1 73 ? 6.835 -9.340 -20.083 1.00 85.50 73 GLU A C 1
ATOM 579 O O . GLU A 1 73 ? 7.299 -9.671 -21.172 1.00 85.50 73 GLU A O 1
ATOM 584 N N . TRP A 1 74 ? 6.494 -8.077 -19.811 1.00 76.94 74 TRP A N 1
ATOM 585 C CA . TRP A 1 74 ? 6.450 -7.045 -20.852 1.00 76.94 74 TRP A CA 1
ATOM 586 C C . TRP A 1 74 ? 7.679 -6.139 -20.875 1.00 76.94 74 TRP A C 1
ATOM 588 O O . TRP A 1 74 ? 7.883 -5.455 -21.878 1.00 76.94 74 TRP A O 1
ATOM 598 N N . SER A 1 75 ? 8.484 -6.115 -19.806 1.00 68.31 75 SER A N 1
ATOM 599 C CA . SER A 1 75 ? 9.753 -5.377 -19.791 1.00 68.31 75 SER A CA 1
ATOM 600 C C . SER A 1 75 ? 10.987 -6.271 -19.897 1.00 68.31 75 SER A C 1
ATOM 602 O O . SER A 1 75 ? 11.992 -5.799 -20.412 1.00 68.31 75 SER A O 1
ATOM 604 N N . ILE A 1 76 ? 10.963 -7.506 -19.380 1.00 64.75 76 ILE A N 1
ATOM 605 C CA . ILE A 1 76 ? 12.166 -8.365 -19.338 1.00 64.75 76 ILE A CA 1
ATOM 606 C C . ILE A 1 76 ? 12.158 -9.409 -20.463 1.00 64.75 76 ILE A C 1
ATOM 608 O O . ILE A 1 76 ? 13.219 -9.795 -20.949 1.00 64.75 76 ILE A O 1
ATOM 612 N N . ARG A 1 77 ? 10.976 -9.883 -20.882 1.00 62.22 77 ARG A N 1
ATOM 613 C CA . ARG A 1 77 ? 10.835 -11.027 -21.800 1.00 62.22 77 ARG A CA 1
ATOM 614 C C . ARG A 1 77 ? 10.505 -10.682 -23.261 1.00 62.22 77 ARG A C 1
ATOM 616 O O . ARG A 1 77 ? 10.490 -11.605 -24.073 1.00 62.22 77 ARG A O 1
ATOM 623 N N . THR A 1 78 ? 10.245 -9.416 -23.601 1.00 55.81 78 THR A N 1
ATOM 624 C CA . THR A 1 78 ? 10.013 -8.946 -24.989 1.00 55.81 78 THR A CA 1
ATOM 625 C C . THR A 1 78 ? 11.078 -7.983 -25.445 1.00 55.81 78 THR A C 1
ATOM 627 O O . THR A 1 78 ? 11.449 -8.053 -26.634 1.00 55.81 78 THR A O 1
#

Foldseek 3Di:
DVVQLVVLLVQLVVLLVQLVVLLVLLVCCVVQDPVHRSVVVVVPDPVCSVVSSVVSNVSSVVSNVVSVCSNCCRNPPD

Sequence (78 aa):
MKAKEAFAMFVGIFQSLTGILSITVAYLIYYNPDFFPVRTMFNLLPEHVAFYMMLLIVVGSFAIISGLLIIHEWSIRT